Protein AF-A0AB37TWA4-F1 (afdb_monomer)

Solvent-accessible surface area (backbone atoms only — not comparable to full-atom values): 4487 Å² total; per-residue (Å²): 138,82,82,77,78,72,74,82,69,84,78,77,80,77,82,69,79,91,62,91,52,60,78,44,32,60,55,30,36,60,53,16,39,57,52,6,45,55,49,2,58,74,68,76,37,48,70,61,18,34,53,50,13,43,51,51,13,44,54,52,11,50,52,51,35,55,52,50,53,53,63,68,68,43,101,82,123

Sequence (77 aa):
MTDGGRPPGPEGTDEGAGHRPGAALALWLPIGVALGISLGQLSGNLGLGLALGIGCGVAVGAGAEARERRKAAGPDA

Foldseek 3Di:
DPPPPDPPDPPDPVPDPDDCQPPLLVVLQVVLQVQLCVVCVVVVHSPRSNVRSNVVSCVRSVVVVVVVVVVVPPDPD

Structure (mmCIF, N/CA/C/O backbone):
data_AF-A0AB37TWA4-F1
#
_entry.id   AF-A0AB37TWA4-F1
#
loop_
_atom_site.group_PDB
_atom_site.id
_atom_site.type_symbol
_atom_site.label_atom_id
_atom_site.label_alt_id
_atom_site.label_comp_id
_atom_site.label_asym_id
_atom_site.label_entity_id
_atom_site.label_seq_id
_atom_site.pdbx_PDB_ins_code
_atom_site.Cartn_x
_atom_site.Cartn_y
_atom_site.Cartn_z
_atom_site.occupancy
_atom_site.B_iso_or_equiv
_atom_site.auth_seq_id
_atom_site.auth_comp_id
_atom_site.auth_asym_id
_atom_site.auth_atom_id
_atom_site.pdbx_PDB_model_num
ATOM 1 N N . MET A 1 1 ? 12.558 -24.935 44.139 1.00 50.97 1 MET A N 1
ATOM 2 C CA . MET A 1 1 ? 11.486 -24.308 43.339 1.00 50.97 1 MET A CA 1
ATOM 3 C C . MET A 1 1 ? 12.136 -23.424 42.289 1.00 50.97 1 MET A C 1
ATOM 5 O O . MET A 1 1 ? 12.356 -22.248 42.527 1.00 50.97 1 MET A O 1
ATOM 9 N N . THR A 1 2 ? 12.554 -24.022 41.177 1.00 57.03 2 THR A N 1
ATOM 10 C CA . THR A 1 2 ? 13.040 -23.299 40.000 1.00 57.03 2 THR A CA 1
ATOM 11 C C . THR A 1 2 ? 11.836 -23.090 39.093 1.00 57.03 2 THR A C 1
ATOM 13 O O . THR A 1 2 ? 11.453 -24.009 38.370 1.00 57.03 2 THR A O 1
ATOM 16 N N . ASP A 1 3 ? 11.196 -21.927 39.187 1.00 56.25 3 ASP A N 1
ATOM 17 C CA . ASP A 1 3 ? 10.241 -21.516 38.162 1.00 56.25 3 ASP A CA 1
ATOM 18 C C . ASP A 1 3 ? 11.060 -21.136 36.926 1.00 56.25 3 ASP A C 1
ATOM 20 O O . ASP A 1 3 ? 11.673 -20.070 36.849 1.00 56.25 3 ASP A O 1
ATOM 24 N N . GLY A 1 4 ? 11.209 -22.109 36.027 1.00 60.47 4 GLY A N 1
ATOM 25 C CA . GLY A 1 4 ? 11.884 -21.955 34.750 1.00 60.47 4 GLY A CA 1
ATOM 26 C C . GLY A 1 4 ? 11.038 -21.072 33.848 1.00 60.47 4 GLY A C 1
ATOM 27 O O . GLY A 1 4 ? 10.314 -21.579 32.992 1.00 60.47 4 GLY A O 1
ATOM 28 N N . GLY A 1 5 ? 11.136 -19.759 34.061 1.00 63.00 5 GLY A N 1
ATOM 29 C CA . GLY A 1 5 ? 10.579 -18.734 33.192 1.00 63.00 5 GLY A CA 1
ATOM 30 C C . GLY A 1 5 ? 11.120 -18.922 31.782 1.00 63.00 5 GLY A C 1
ATOM 31 O O . GLY A 1 5 ? 12.248 -18.546 31.469 1.00 63.00 5 GLY A O 1
ATOM 32 N N . ARG A 1 6 ? 10.318 -19.579 30.944 1.00 68.62 6 ARG A N 1
ATOM 33 C CA . ARG A 1 6 ? 10.581 -19.769 29.521 1.00 68.62 6 ARG A CA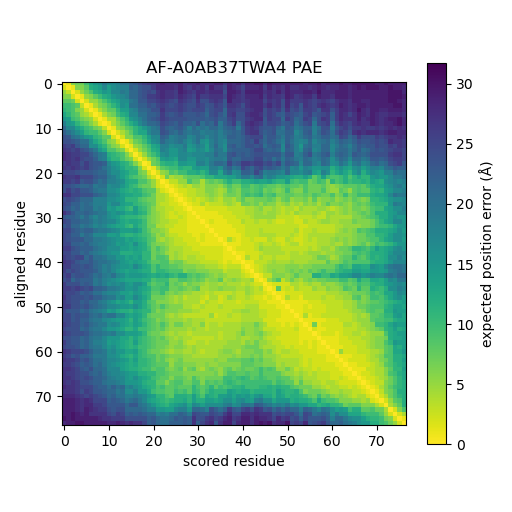 1
ATOM 34 C C . ARG A 1 6 ? 10.705 -18.370 28.900 1.00 68.62 6 ARG A C 1
ATOM 36 O O . ARG A 1 6 ? 9.808 -17.557 29.130 1.00 68.62 6 ARG A O 1
ATOM 43 N N . PRO A 1 7 ? 11.771 -18.057 28.145 1.00 68.38 7 PRO A N 1
ATOM 44 C CA . PRO A 1 7 ? 11.816 -16.795 27.423 1.00 68.38 7 PRO A CA 1
ATOM 45 C C . PRO A 1 7 ? 10.612 -16.736 26.468 1.00 68.38 7 PRO A C 1
ATOM 47 O O . PRO A 1 7 ? 10.281 -17.767 25.867 1.00 68.38 7 PRO A O 1
ATOM 50 N N . PRO A 1 8 ? 9.934 -15.580 26.333 1.00 68.69 8 PRO A N 1
ATOM 51 C CA . PRO A 1 8 ? 8.951 -15.401 25.277 1.00 68.69 8 PRO A CA 1
ATOM 52 C C . PRO A 1 8 ? 9.661 -15.685 23.951 1.00 68.69 8 PRO A C 1
ATOM 54 O O . PRO A 1 8 ? 10.680 -15.069 23.633 1.00 68.69 8 PRO A O 1
ATOM 57 N N . GLY A 1 9 ? 9.179 -16.698 23.227 1.00 60.06 9 GLY A N 1
ATOM 58 C CA . GLY A 1 9 ? 9.619 -16.934 21.858 1.00 60.06 9 GLY A CA 1
ATOM 59 C C . GLY A 1 9 ? 9.341 -15.676 21.033 1.00 60.06 9 GLY A C 1
ATOM 60 O O . GLY A 1 9 ? 8.429 -14.928 21.388 1.00 60.06 9 GLY A O 1
ATOM 61 N N . PRO A 1 10 ? 10.120 -15.408 19.975 1.00 60.66 10 PRO A N 1
ATOM 62 C CA . PRO A 1 10 ? 9.833 -14.289 19.090 1.00 60.66 10 PRO A CA 1
ATOM 63 C C . PRO A 1 10 ? 8.393 -14.446 18.595 1.00 60.66 10 PRO A C 1
ATOM 65 O O . PRO A 1 10 ? 8.081 -15.413 17.901 1.00 60.66 10 PRO A O 1
ATOM 68 N N . GLU A 1 11 ? 7.504 -13.549 19.026 1.00 57.19 11 GLU A N 1
ATOM 69 C CA . GLU A 1 11 ? 6.175 -13.419 18.445 1.00 57.19 11 GLU A CA 1
ATOM 70 C C . GLU A 1 11 ? 6.391 -13.128 16.966 1.00 57.19 11 GLU A C 1
ATOM 72 O O . GLU A 1 11 ? 6.861 -12.056 16.583 1.00 57.19 11 GLU A O 1
ATOM 77 N N . GLY A 1 12 ? 6.141 -14.149 16.150 1.00 53.59 12 GLY A N 1
ATOM 78 C CA . GLY A 1 12 ? 6.162 -14.047 14.708 1.00 53.59 12 GLY A CA 1
ATOM 79 C C . GLY A 1 12 ? 5.082 -13.072 14.278 1.00 53.59 12 GLY A C 1
ATOM 80 O O . GLY A 1 12 ? 3.918 -13.437 14.139 1.00 53.59 12 GLY A O 1
ATOM 81 N N . THR A 1 13 ? 5.476 -11.830 14.030 1.00 50.00 13 THR A N 1
ATOM 82 C CA . THR A 1 13 ? 4.802 -10.979 13.058 1.00 50.00 13 THR A CA 1
ATOM 83 C C . THR A 1 13 ? 5.264 -11.416 11.669 1.00 50.00 13 THR A C 1
ATOM 85 O O . THR A 1 13 ? 6.015 -10.732 10.980 1.00 50.00 13 THR A O 1
ATOM 88 N N . ASP A 1 14 ? 4.800 -12.598 11.252 1.00 54.16 14 ASP A N 1
ATOM 89 C CA . ASP A 1 14 ? 4.904 -13.136 9.888 1.00 54.16 14 ASP A CA 1
ATOM 90 C C . ASP A 1 14 ? 3.992 -12.374 8.893 1.00 54.16 14 ASP A C 1
ATOM 92 O O . ASP A 1 14 ? 3.416 -12.937 7.957 1.00 54.16 14 ASP A O 1
ATOM 96 N N . GLU A 1 15 ? 3.837 -11.061 9.066 1.00 53.50 15 GLU A N 1
ATOM 97 C CA . GLU A 1 15 ? 3.045 -10.224 8.170 1.00 53.50 15 GLU A CA 1
ATOM 98 C C . GLU A 1 15 ? 3.882 -9.772 6.977 1.00 53.50 15 GLU A C 1
ATOM 100 O O . GLU A 1 15 ? 4.490 -8.704 6.954 1.00 53.50 15 GLU A O 1
ATOM 105 N N . GLY A 1 16 ? 3.870 -10.606 5.942 1.00 48.16 16 GLY A N 1
ATOM 106 C CA . GLY A 1 16 ? 4.285 -10.196 4.607 1.00 48.16 16 GLY A CA 1
ATOM 107 C C . GLY A 1 16 ? 4.920 -11.323 3.829 1.00 48.16 16 GLY A C 1
ATOM 108 O O . GLY A 1 16 ? 6.124 -11.310 3.593 1.00 48.16 16 GLY A O 1
ATOM 109 N N . ALA A 1 17 ? 4.085 -12.290 3.443 1.00 42.38 17 ALA A N 1
ATOM 110 C CA . ALA A 1 17 ? 4.383 -13.374 2.520 1.00 42.38 17 ALA A CA 1
ATOM 111 C C . ALA A 1 17 ? 5.500 -13.018 1.526 1.00 42.38 17 ALA A C 1
ATOM 113 O O . ALA A 1 17 ? 5.362 -12.113 0.699 1.00 42.38 17 ALA A O 1
ATOM 114 N N . GLY A 1 18 ? 6.592 -13.779 1.611 1.00 39.62 18 GLY A N 1
ATOM 115 C CA . GLY A 1 18 ? 7.706 -13.757 0.678 1.00 39.62 18 GLY A CA 1
ATOM 116 C C . GLY A 1 18 ? 7.257 -14.103 -0.740 1.00 39.62 18 GLY A C 1
ATOM 117 O O . GLY A 1 18 ? 7.391 -15.229 -1.205 1.00 39.62 18 GLY A O 1
ATOM 118 N N . HIS A 1 19 ? 6.753 -13.111 -1.454 1.00 43.16 19 HIS A N 1
ATOM 119 C CA . HIS A 1 19 ? 6.830 -13.026 -2.900 1.00 43.16 19 HIS A CA 1
ATOM 120 C C . HIS A 1 19 ? 7.998 -12.090 -3.166 1.00 43.16 19 HIS A C 1
ATOM 122 O O . HIS A 1 19 ? 8.036 -11.058 -2.520 1.00 43.16 19 HIS A O 1
ATOM 128 N N . ARG A 1 20 ? 8.962 -12.409 -4.040 1.00 51.66 20 ARG A N 1
ATOM 129 C CA . ARG A 1 20 ? 9.953 -11.411 -4.487 1.00 51.66 20 ARG A CA 1
ATOM 130 C C . ARG A 1 20 ? 9.196 -10.431 -5.384 1.00 51.66 20 ARG A C 1
ATOM 132 O O . ARG A 1 20 ? 9.026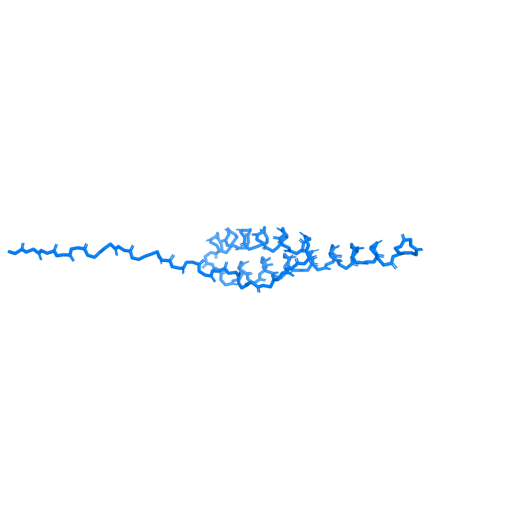 -10.746 -6.564 1.00 51.66 20 ARG A O 1
ATOM 139 N N . PRO A 1 21 ? 8.657 -9.316 -4.868 1.00 52.94 21 PRO A N 1
ATOM 140 C CA . PRO A 1 21 ? 7.938 -8.382 -5.707 1.00 52.94 21 PRO A CA 1
ATOM 141 C C . PRO A 1 21 ? 9.025 -7.685 -6.534 1.00 52.94 21 PRO A C 1
ATOM 143 O O . PRO A 1 21 ? 10.180 -7.607 -6.092 1.00 52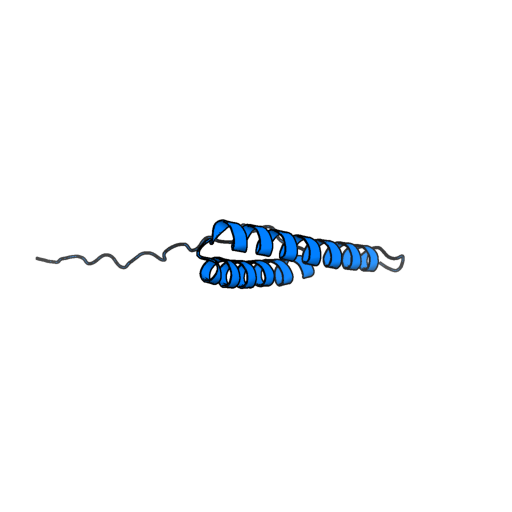.94 21 PRO A O 1
ATOM 146 N N . GLY A 1 22 ? 8.741 -7.187 -7.735 1.00 59.38 22 GLY A N 1
ATOM 147 C CA . GLY A 1 22 ? 9.736 -6.311 -8.347 1.00 59.38 22 GLY A CA 1
ATOM 148 C C . GLY A 1 22 ? 10.013 -5.131 -7.415 1.00 59.38 22 GLY A C 1
ATOM 149 O O . GLY A 1 22 ? 9.227 -4.807 -6.518 1.00 59.38 22 GLY A O 1
ATOM 150 N N . ALA A 1 23 ? 11.183 -4.517 -7.584 1.00 68.75 23 ALA A N 1
ATOM 151 C CA . ALA A 1 23 ? 11.694 -3.507 -6.658 1.00 68.75 23 ALA A CA 1
ATOM 152 C C . ALA A 1 23 ? 10.676 -2.385 -6.352 1.00 68.75 23 ALA A C 1
ATOM 154 O O . ALA A 1 23 ? 10.684 -1.824 -5.260 1.00 68.75 23 ALA A O 1
ATOM 155 N N . ALA A 1 24 ? 9.761 -2.103 -7.287 1.00 67.38 24 ALA A N 1
ATOM 156 C CA . ALA A 1 24 ? 8.675 -1.147 -7.114 1.00 67.38 24 ALA A CA 1
ATOM 157 C C . ALA A 1 24 ? 7.565 -1.640 -6.165 1.00 67.38 24 ALA A C 1
ATOM 159 O O . ALA A 1 24 ? 7.189 -0.907 -5.249 1.00 67.38 24 ALA A O 1
ATOM 160 N N . LEU A 1 25 ? 7.061 -2.870 -6.328 1.00 69.00 25 LEU A N 1
ATOM 161 C CA . LEU A 1 25 ? 6.067 -3.460 -5.421 1.00 69.00 25 LEU A CA 1
ATOM 162 C C . LEU A 1 25 ? 6.625 -3.665 -4.003 1.00 69.00 25 LEU A C 1
ATOM 164 O O . LEU A 1 25 ? 5.891 -3.493 -3.032 1.00 69.00 25 LEU A O 1
ATOM 168 N N . ALA A 1 26 ? 7.920 -3.975 -3.879 1.00 75.06 26 ALA A N 1
ATOM 169 C CA . ALA A 1 26 ? 8.582 -4.192 -2.591 1.00 75.06 26 ALA A CA 1
ATOM 170 C C . ALA A 1 26 ? 8.614 -2.932 -1.706 1.00 75.06 26 ALA A C 1
ATOM 172 O O . ALA A 1 26 ? 8.575 -3.041 -0.484 1.00 75.06 26 ALA A O 1
ATOM 173 N N . LEU A 1 27 ? 8.655 -1.743 -2.314 1.00 77.88 27 LEU A N 1
ATOM 174 C CA . LEU A 1 27 ? 8.606 -0.459 -1.609 1.00 77.88 27 LEU A CA 1
ATOM 175 C C . LEU A 1 27 ? 7.173 0.053 -1.430 1.00 77.88 27 LEU A C 1
ATOM 177 O O . LEU A 1 27 ? 6.823 0.534 -0.357 1.00 77.88 27 LEU A O 1
ATOM 181 N N . TRP A 1 28 ? 6.326 -0.063 -2.456 1.00 79.44 28 TRP A N 1
ATOM 182 C CA . TRP A 1 28 ? 4.974 0.506 -2.424 1.00 79.44 28 TRP A CA 1
ATOM 183 C C . TRP A 1 28 ? 3.989 -0.260 -1.538 1.00 79.44 28 TRP A C 1
ATOM 185 O O . TRP A 1 28 ? 3.111 0.357 -0.932 1.00 79.44 28 TRP A O 1
ATOM 195 N N . LEU A 1 29 ? 4.136 -1.582 -1.422 1.00 81.06 29 LEU A N 1
ATOM 196 C CA . LEU A 1 29 ? 3.263 -2.413 -0.595 1.00 81.06 29 LEU A CA 1
ATOM 197 C C . LEU A 1 29 ? 3.358 -2.080 0.910 1.00 81.06 29 LEU A C 1
ATOM 199 O O . LEU A 1 29 ? 2.317 -1.771 1.492 1.00 81.06 29 LEU A O 1
ATOM 203 N N . PRO A 1 30 ? 4.544 -2.075 1.556 1.00 82.38 30 PRO A N 1
ATOM 204 C CA . PRO A 1 30 ? 4.641 -1.743 2.979 1.00 82.38 30 PRO A CA 1
ATOM 205 C C . PRO A 1 30 ? 4.217 -0.299 3.276 1.00 82.38 30 PRO A C 1
ATOM 207 O O . PRO A 1 30 ? 3.604 -0.049 4.311 1.00 82.38 30 PRO A O 1
ATOM 210 N N . ILE A 1 31 ? 4.460 0.642 2.354 1.00 86.19 31 ILE A N 1
ATOM 211 C CA . ILE A 1 31 ? 3.982 2.029 2.477 1.00 86.19 31 ILE A CA 1
ATOM 212 C C . ILE A 1 31 ? 2.447 2.071 2.497 1.00 86.19 31 ILE A C 1
ATOM 214 O O . ILE A 1 31 ? 1.859 2.700 3.378 1.00 86.19 31 ILE A O 1
ATOM 218 N N . GLY A 1 32 ? 1.792 1.375 1.562 1.00 84.06 32 GLY A N 1
ATOM 219 C CA . GLY A 1 32 ? 0.331 1.287 1.504 1.00 84.06 32 GLY A CA 1
ATOM 220 C C . GLY A 1 32 ? -0.276 0.622 2.740 1.00 84.06 32 GLY A C 1
ATOM 221 O O . GLY A 1 32 ? -1.276 1.106 3.267 1.00 84.06 32 GLY A O 1
ATOM 222 N N . VAL A 1 33 ? 0.357 -0.437 3.253 1.00 85.62 33 VAL A N 1
ATOM 223 C CA . VAL A 1 33 ? -0.066 -1.130 4.480 1.00 85.62 33 VAL A CA 1
ATOM 224 C C . VAL A 1 33 ? 0.074 -0.225 5.705 1.00 85.62 33 VAL A C 1
ATOM 226 O O . VAL A 1 33 ? -0.888 -0.081 6.455 1.00 85.62 33 VAL A O 1
ATOM 229 N N . ALA A 1 34 ? 1.212 0.450 5.886 1.00 85.38 34 ALA A N 1
ATOM 230 C CA . ALA A 1 34 ? 1.432 1.347 7.023 1.00 85.38 34 ALA A CA 1
ATOM 231 C C . ALA A 1 34 ? 0.427 2.517 7.043 1.00 85.38 34 ALA A C 1
ATOM 233 O O . ALA A 1 34 ? -0.148 2.841 8.089 1.00 85.38 34 ALA A O 1
ATOM 234 N N . LEU A 1 35 ? 0.158 3.113 5.875 1.00 84.81 35 LEU A N 1
ATOM 235 C CA . LEU A 1 35 ? -0.873 4.143 5.706 1.00 84.81 35 LEU A CA 1
ATOM 236 C C . LEU A 1 35 ? -2.280 3.593 5.966 1.00 84.81 35 LEU A C 1
ATOM 238 O O . LEU A 1 35 ? -3.067 4.235 6.660 1.00 84.81 35 LEU A O 1
ATOM 242 N N . GLY A 1 36 ? -2.586 2.398 5.460 1.00 85.94 36 GLY A N 1
ATOM 243 C CA . GLY A 1 36 ? -3.867 1.726 5.666 1.00 85.94 36 GLY A CA 1
ATOM 244 C C . GLY A 1 36 ? -4.150 1.396 7.130 1.00 85.94 36 GLY A C 1
ATOM 245 O O . GLY A 1 36 ? -5.256 1.639 7.605 1.00 85.94 36 GLY A O 1
ATOM 246 N N . ILE A 1 37 ? -3.149 0.917 7.875 1.00 84.94 37 ILE A N 1
ATOM 247 C CA . ILE A 1 37 ? -3.261 0.652 9.317 1.00 84.94 37 ILE A CA 1
ATOM 248 C C . ILE A 1 37 ? -3.483 1.962 10.081 1.00 84.94 37 ILE A C 1
ATOM 250 O O . ILE A 1 37 ? -4.379 2.035 10.919 1.00 84.94 37 ILE A O 1
ATOM 254 N N . SER A 1 38 ? -2.734 3.016 9.744 1.00 83.88 38 SER A N 1
ATOM 255 C CA . SER A 1 38 ? -2.866 4.337 10.377 1.00 83.88 38 SER A CA 1
ATOM 256 C C . SER A 1 38 ? -4.261 4.942 10.156 1.00 83.88 38 SER A C 1
ATOM 258 O O . SER A 1 38 ? -4.900 5.414 11.097 1.00 83.88 38 SER A O 1
ATOM 260 N N . LEU A 1 39 ? -4.776 4.869 8.924 1.00 81.88 39 LEU A N 1
ATOM 261 C CA . LEU A 1 39 ? -6.123 5.327 8.564 1.00 81.88 39 LEU A CA 1
ATOM 262 C C . LEU A 1 39 ? -7.224 4.435 9.158 1.00 81.88 39 LEU A C 1
ATOM 264 O O . LEU A 1 39 ? -8.258 4.932 9.601 1.00 81.88 39 LEU A O 1
ATOM 268 N N . GLY A 1 40 ? -7.003 3.121 9.206 1.00 84.06 40 GLY A N 1
ATOM 269 C CA . GLY A 1 40 ? -7.935 2.153 9.782 1.00 84.06 40 GLY A CA 1
ATOM 270 C C . GLY A 1 40 ? -8.083 2.304 11.293 1.00 84.06 40 GLY A C 1
ATOM 271 O O . GLY A 1 40 ? -9.196 2.207 11.809 1.00 84.06 40 GLY A O 1
ATOM 272 N N . GLN A 1 41 ? -6.984 2.602 11.995 1.00 83.25 41 GLN A N 1
ATOM 273 C CA . GLN A 1 41 ? -6.995 2.934 13.420 1.00 83.25 41 GLN A CA 1
ATOM 274 C C . GLN A 1 41 ? -7.786 4.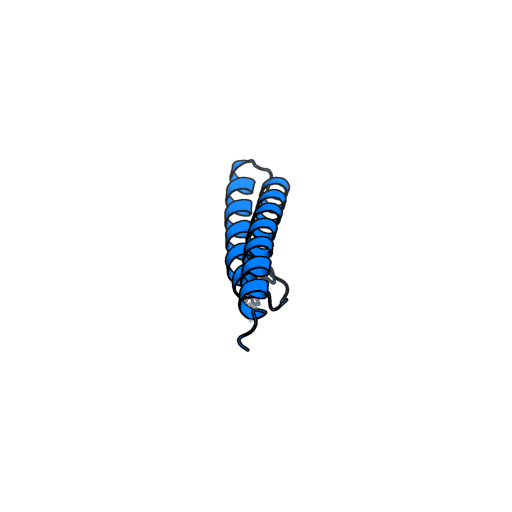217 13.683 1.00 83.25 41 GLN A C 1
ATOM 276 O O . GLN A 1 41 ? -8.621 4.240 14.583 1.00 83.25 41 GLN A O 1
ATOM 281 N N . LEU A 1 42 ? -7.596 5.251 12.857 1.00 80.38 42 LEU A N 1
ATOM 282 C CA . LEU A 1 42 ? -8.326 6.514 12.988 1.00 80.38 42 LEU A CA 1
ATOM 283 C C . LEU A 1 42 ? -9.836 6.355 12.746 1.00 80.38 42 LEU A C 1
ATOM 285 O O . LEU A 1 42 ? -10.644 6.981 13.424 1.00 80.38 42 LEU A O 1
ATOM 289 N N . SER A 1 43 ? -10.223 5.501 11.797 1.00 77.94 43 SER A N 1
ATOM 290 C CA . SER A 1 43 ? -11.629 5.232 11.479 1.00 77.94 43 SER A CA 1
ATOM 291 C C . SER A 1 43 ? -12.307 4.273 12.469 1.00 77.94 43 SER A C 1
ATOM 293 O O . SER A 1 43 ? -13.495 3.989 12.310 1.00 77.94 43 SER A O 1
ATOM 295 N N . GLY A 1 44 ? -11.569 3.706 13.434 1.00 81.31 44 GLY A N 1
ATOM 296 C CA . GLY A 1 44 ? -12.061 2.631 14.302 1.00 81.31 44 GLY A CA 1
ATOM 297 C C . GLY A 1 44 ? -12.380 1.331 13.551 1.00 81.31 44 GLY A C 1
ATOM 298 O O . GLY A 1 44 ? -12.981 0.422 14.116 1.00 81.31 44 GLY A O 1
ATOM 299 N N . ASN A 1 45 ? -11.995 1.237 12.274 1.00 81.81 45 ASN A N 1
ATOM 300 C CA . ASN A 1 45 ? -12.274 0.102 11.409 1.00 81.81 45 ASN A CA 1
ATOM 301 C C . ASN A 1 45 ? -11.019 -0.273 10.615 1.00 81.81 45 ASN A C 1
ATOM 303 O O . ASN A 1 45 ? -10.812 0.128 9.465 1.00 81.81 45 ASN A O 1
ATOM 307 N N . LEU A 1 46 ? -10.173 -1.065 11.275 1.00 81.94 46 LEU A N 1
ATOM 308 C CA . LEU A 1 46 ? -8.914 -1.578 10.739 1.00 81.94 46 LEU A CA 1
ATOM 309 C C . LEU A 1 46 ? -9.087 -2.301 9.405 1.00 81.94 46 LEU A C 1
ATOM 311 O O . LEU A 1 46 ? -8.263 -2.124 8.513 1.00 81.94 46 LEU A O 1
ATOM 315 N N . GLY A 1 47 ? -10.167 -3.073 9.246 1.00 82.56 47 GLY A N 1
ATOM 316 C CA . GLY A 1 47 ? -10.414 -3.829 8.018 1.00 82.56 47 GLY A CA 1
ATOM 317 C C . GLY A 1 47 ? -10.599 -2.924 6.802 1.00 82.56 47 GLY A C 1
ATOM 318 O O . GLY A 1 47 ? -10.083 -3.215 5.726 1.00 82.56 47 GLY A O 1
ATOM 319 N N . LEU A 1 48 ? -11.276 -1.790 6.986 1.00 84.56 48 LEU A N 1
ATOM 320 C CA . LEU A 1 48 ? -11.554 -0.838 5.912 1.00 84.56 48 LEU A CA 1
ATOM 321 C C . LEU A 1 48 ? -10.291 -0.055 5.524 1.00 84.56 48 LEU A C 1
ATOM 323 O O . LEU A 1 48 ? -9.995 0.092 4.339 1.00 84.56 48 LEU A O 1
ATOM 327 N N . GLY A 1 49 ? -9.502 0.369 6.517 1.00 85.25 49 GLY A N 1
ATOM 328 C CA . GLY A 1 49 ? -8.212 1.022 6.285 1.00 85.25 49 GLY A CA 1
ATOM 329 C C . GLY A 1 49 ? -7.187 0.100 5.625 1.00 85.25 49 GLY A C 1
ATOM 330 O O . GLY A 1 49 ? -6.521 0.506 4.675 1.00 85.25 49 GLY A O 1
ATOM 331 N N . LEU A 1 50 ? -7.106 -1.159 6.059 1.00 85.00 50 LEU A N 1
ATOM 332 C CA . LEU A 1 50 ? -6.193 -2.143 5.483 1.00 85.00 50 LEU A CA 1
ATOM 333 C C . LEU A 1 50 ? -6.591 -2.517 4.048 1.00 85.00 50 LEU A C 1
ATOM 335 O O . LEU A 1 50 ? -5.730 -2.549 3.173 1.00 85.00 50 LEU A O 1
ATOM 339 N N . ALA A 1 51 ? -7.884 -2.727 3.773 1.00 85.44 51 ALA A N 1
ATOM 340 C CA . ALA A 1 51 ? -8.371 -2.993 2.419 1.00 85.44 51 ALA A CA 1
ATOM 341 C C . ALA A 1 51 ? -8.062 -1.830 1.461 1.00 85.44 51 ALA A C 1
ATOM 343 O O . ALA A 1 51 ? -7.596 -2.055 0.342 1.00 85.44 51 ALA A O 1
ATOM 344 N N . LEU A 1 52 ? -8.261 -0.588 1.915 1.00 86.06 52 LEU A N 1
ATOM 345 C CA . LEU A 1 52 ? -7.947 0.606 1.133 1.00 86.06 52 LEU A CA 1
ATOM 346 C C . LEU A 1 52 ? -6.432 0.770 0.929 1.00 86.06 52 LEU A C 1
ATOM 348 O O . LEU A 1 52 ? -5.985 1.044 -0.183 1.00 86.06 52 LEU A O 1
ATOM 352 N N . GLY A 1 53 ? -5.639 0.573 1.984 1.00 86.81 53 GLY A N 1
ATOM 353 C CA . GLY A 1 53 ? -4.182 0.693 1.957 1.00 86.81 53 GLY A CA 1
ATOM 354 C C . GLY A 1 53 ? -3.511 -0.349 1.066 1.00 86.81 53 GLY A C 1
ATOM 355 O O . GLY A 1 53 ? -2.665 0.002 0.244 1.00 86.81 53 GLY A O 1
ATOM 356 N N . ILE A 1 54 ? -3.936 -1.613 1.159 1.00 86.00 54 ILE A N 1
ATOM 357 C CA . ILE A 1 54 ? -3.469 -2.687 0.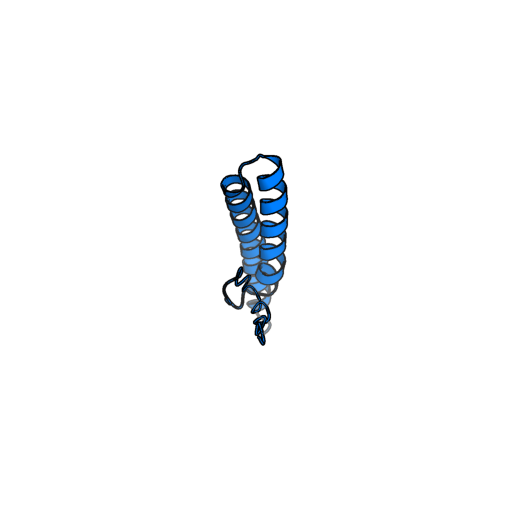274 1.00 86.00 54 ILE A CA 1
ATOM 358 C C . ILE A 1 54 ? -3.941 -2.426 -1.159 1.00 86.00 54 ILE A C 1
ATOM 360 O O . ILE A 1 54 ? -3.131 -2.494 -2.077 1.00 86.00 54 ILE A O 1
ATOM 364 N N . GLY A 1 55 ? -5.213 -2.071 -1.370 1.00 85.94 55 GLY A N 1
ATOM 365 C CA . GLY A 1 55 ? -5.752 -1.793 -2.704 1.00 85.94 55 GLY A CA 1
ATOM 366 C C . GLY A 1 55 ? -5.005 -0.667 -3.425 1.00 85.94 55 GLY A C 1
ATOM 367 O O . GLY A 1 55 ? -4.537 -0.855 -4.548 1.00 85.94 55 GLY A O 1
ATOM 368 N N . CYS A 1 56 ? -4.823 0.480 -2.763 1.00 84.94 56 CYS A N 1
ATOM 369 C CA . CYS A 1 56 ? -4.053 1.601 -3.306 1.00 84.94 56 CYS A CA 1
ATOM 370 C C . CYS A 1 56 ? -2.563 1.267 -3.453 1.00 84.94 56 CYS A C 1
ATOM 372 O O . CYS A 1 56 ? -1.984 1.531 -4.505 1.00 84.94 56 CYS A O 1
ATOM 374 N N . GLY A 1 57 ? -1.936 0.670 -2.435 1.00 83.62 57 GLY A N 1
ATOM 375 C CA . GLY A 1 57 ? -0.513 0.321 -2.461 1.00 83.62 57 GLY A CA 1
ATOM 376 C C . GLY A 1 57 ? -0.168 -0.665 -3.578 1.00 83.62 57 GLY A C 1
ATOM 377 O O . GLY A 1 57 ? 0.809 -0.467 -4.300 1.00 83.62 57 GLY A O 1
ATOM 378 N N . VAL A 1 58 ? -1.010 -1.682 -3.784 1.00 83.88 58 VAL A N 1
ATOM 379 C CA . VAL A 1 58 ? -0.868 -2.653 -4.876 1.00 83.88 58 VAL A CA 1
ATOM 380 C C . VAL A 1 58 ? -1.151 -2.006 -6.226 1.00 83.88 58 VAL A C 1
ATOM 382 O O . VAL A 1 58 ? -0.380 -2.228 -7.151 1.00 83.88 58 VAL A O 1
ATOM 385 N N . ALA A 1 59 ? -2.197 -1.185 -6.367 1.00 84.75 59 ALA A N 1
ATOM 386 C CA . ALA A 1 59 ? -2.500 -0.523 -7.638 1.00 84.75 59 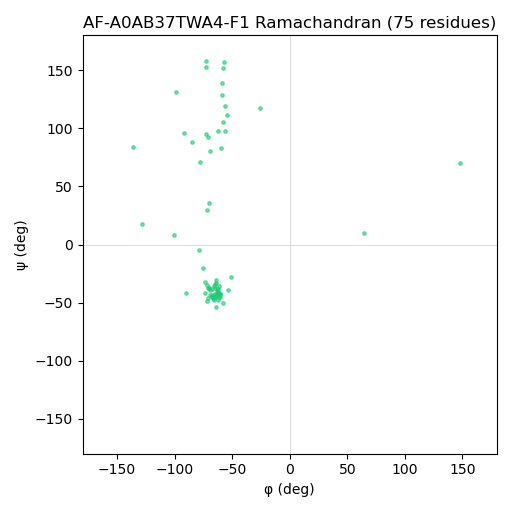ALA A CA 1
ATOM 387 C C . ALA A 1 59 ? -1.349 0.385 -8.102 1.00 84.75 59 ALA A C 1
ATOM 389 O O . ALA A 1 59 ? -0.939 0.326 -9.265 1.00 84.75 59 ALA A O 1
ATOM 390 N N . VAL A 1 60 ? -0.785 1.183 -7.189 1.00 84.69 60 VAL A N 1
ATOM 391 C CA . VAL A 1 60 ? 0.344 2.065 -7.506 1.00 84.69 60 VAL A CA 1
ATOM 392 C C . VAL A 1 60 ? 1.622 1.263 -7.737 1.00 84.69 60 VAL A C 1
ATOM 394 O O . VAL A 1 60 ? 2.300 1.482 -8.740 1.00 84.69 60 VAL A O 1
ATOM 397 N N . GLY A 1 61 ? 1.934 0.297 -6.869 1.00 82.75 61 GLY A N 1
ATOM 398 C CA . GLY A 1 61 ? 3.119 -0.543 -7.018 1.00 82.75 61 GLY A CA 1
ATOM 399 C C . GLY A 1 61 ? 3.088 -1.393 -8.293 1.00 82.75 61 GLY A C 1
ATOM 400 O O . GLY A 1 61 ? 4.088 -1.464 -9.001 1.00 82.75 61 GLY A O 1
ATOM 401 N N . ALA A 1 62 ? 1.935 -1.964 -8.652 1.00 81.56 62 ALA A N 1
ATOM 402 C CA . ALA A 1 62 ? 1.761 -2.754 -9.869 1.00 81.56 62 ALA A CA 1
ATOM 403 C C . ALA A 1 62 ? 1.801 -1.879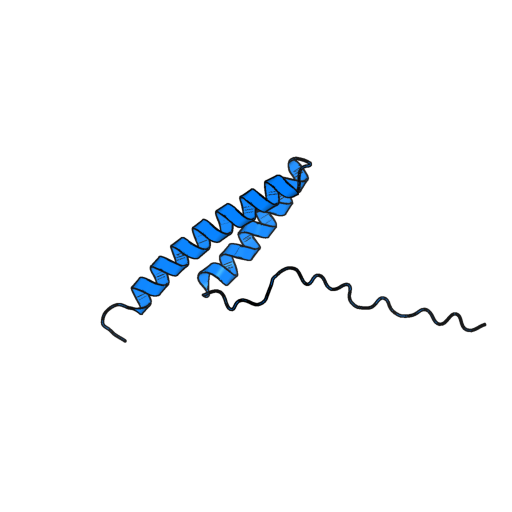 -11.128 1.00 81.56 62 ALA A C 1
ATOM 405 O O . ALA A 1 62 ? 2.380 -2.284 -12.135 1.00 81.56 62 ALA A O 1
ATOM 406 N N . GLY A 1 63 ? 1.239 -0.666 -11.078 1.00 82.75 63 GLY A N 1
ATOM 407 C CA . GLY A 1 63 ? 1.343 0.306 -12.168 1.00 82.75 63 GLY A CA 1
ATOM 408 C C . GLY A 1 63 ? 2.782 0.779 -12.395 1.00 82.75 63 GLY A C 1
ATOM 409 O O . GLY A 1 63 ? 3.263 0.794 -13.532 1.00 82.75 63 GLY A O 1
ATOM 410 N N . ALA A 1 64 ? 3.495 1.106 -11.314 1.00 80.94 64 ALA A N 1
ATOM 411 C CA . ALA A 1 64 ? 4.907 1.472 -11.354 1.00 80.94 64 ALA A CA 1
ATOM 412 C C . ALA A 1 64 ? 5.770 0.310 -11.865 1.00 80.94 64 ALA A C 1
ATOM 414 O O . ALA A 1 64 ? 6.633 0.502 -12.720 1.00 80.94 64 ALA A O 1
ATOM 415 N N . GLU A 1 65 ? 5.489 -0.913 -11.422 1.00 79.12 65 GLU A N 1
ATOM 416 C CA . GLU A 1 65 ? 6.215 -2.095 -11.866 1.00 79.12 65 GLU A CA 1
ATOM 417 C C . GLU A 1 65 ? 5.942 -2.450 -13.331 1.00 79.12 65 GLU A C 1
ATOM 419 O O . GLU A 1 65 ? 6.869 -2.794 -14.062 1.00 79.12 65 GLU A O 1
ATOM 424 N N . ALA A 1 66 ? 4.703 -2.315 -13.804 1.00 77.25 66 ALA A N 1
ATOM 425 C CA . ALA A 1 66 ? 4.372 -2.510 -15.213 1.00 77.25 66 ALA A CA 1
ATOM 426 C C . ALA A 1 66 ? 5.116 -1.509 -16.112 1.00 77.25 66 ALA A C 1
ATOM 428 O O . ALA A 1 66 ? 5.539 -1.859 -17.217 1.00 77.25 66 ALA A O 1
ATOM 429 N N . ARG A 1 67 ? 5.315 -0.274 -15.636 1.00 78.12 67 ARG A N 1
ATOM 430 C CA . ARG A 1 67 ? 6.116 0.739 -16.329 1.00 78.12 67 ARG A CA 1
ATOM 431 C C . ARG A 1 67 ? 7.598 0.364 -16.360 1.00 78.12 67 ARG A C 1
ATOM 433 O O . ARG A 1 67 ? 8.218 0.453 -17.419 1.00 78.12 67 ARG A O 1
ATOM 440 N N . GLU A 1 68 ? 8.142 -0.102 -15.243 1.00 76.44 68 GLU A N 1
ATOM 441 C CA . GLU A 1 68 ? 9.557 -0.467 -15.145 1.00 76.44 68 GLU A CA 1
ATOM 442 C C . GLU A 1 68 ? 9.884 -1.730 -15.951 1.00 76.44 68 GLU A C 1
ATOM 444 O O . GLU A 1 68 ? 10.888 -1.773 -16.659 1.00 76.44 68 GLU A O 1
ATOM 449 N N . ARG A 1 69 ? 8.978 -2.717 -15.967 1.00 70.81 69 ARG A N 1
ATOM 450 C CA . ARG A 1 69 ? 9.082 -3.909 -16.825 1.00 70.81 69 ARG A CA 1
ATOM 451 C C . ARG A 1 69 ? 9.049 -3.562 -18.312 1.00 70.81 69 ARG A C 1
ATOM 453 O O . ARG A 1 69 ? 9.802 -4.148 -19.079 1.00 70.81 69 ARG A O 1
ATOM 460 N N . ARG A 1 70 ? 8.229 -2.590 -18.734 1.00 70.69 70 ARG A N 1
ATOM 461 C CA . ARG A 1 70 ? 8.239 -2.092 -20.126 1.00 70.69 70 ARG A CA 1
ATOM 462 C C . ARG A 1 70 ? 9.547 -1.391 -20.479 1.00 70.69 70 ARG A C 1
ATOM 464 O O . ARG A 1 70 ? 10.003 -1.515 -21.607 1.00 70.69 70 ARG A O 1
ATOM 471 N N . LYS A 1 71 ? 10.146 -0.677 -19.525 1.00 66.12 71 LYS A N 1
ATOM 472 C CA . LYS A 1 71 ? 11.437 -0.006 -19.708 1.00 66.12 71 LYS A CA 1
ATOM 473 C C . LY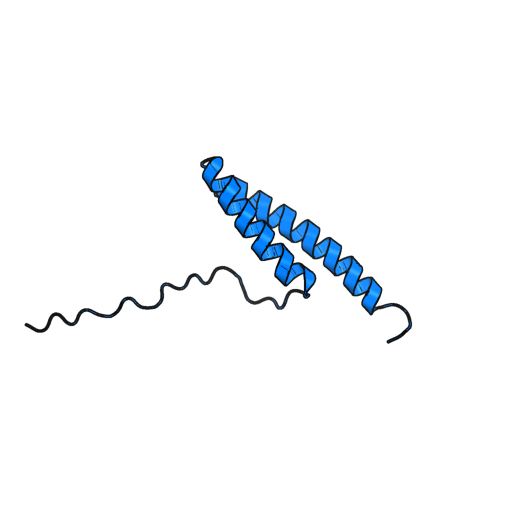S A 1 71 ? 12.602 -0.998 -19.774 1.00 66.12 71 LYS A C 1
ATOM 475 O O . LYS A 1 71 ? 13.519 -0.781 -20.550 1.00 66.12 71 LYS A O 1
ATOM 480 N N . ALA A 1 72 ? 12.528 -2.096 -19.022 1.00 60.81 72 ALA A N 1
ATOM 481 C CA . ALA A 1 72 ? 13.494 -3.193 -19.080 1.00 60.81 72 ALA A CA 1
ATOM 482 C C . ALA A 1 72 ? 13.338 -4.098 -20.321 1.00 60.81 72 ALA A C 1
ATOM 484 O O . ALA A 1 72 ? 14.276 -4.800 -20.671 1.00 60.81 72 ALA A O 1
ATOM 485 N N . ALA A 1 73 ? 12.171 -4.093 -20.977 1.00 60.91 73 ALA A N 1
ATOM 486 C CA . ALA A 1 73 ? 11.884 -4.873 -22.187 1.00 60.91 73 ALA A CA 1
ATOM 487 C C . ALA A 1 73 ? 11.972 -4.053 -23.495 1.00 60.91 73 ALA A C 1
ATOM 489 O O . ALA A 1 73 ? 11.560 -4.534 -24.551 1.00 60.91 73 ALA A O 1
ATOM 490 N N . GLY A 1 74 ? 12.457 -2.806 -23.429 1.00 47.34 74 GLY A N 1
ATOM 491 C CA . GLY A 1 74 ? 12.812 -2.016 -24.612 1.00 47.34 74 GLY A CA 1
ATOM 492 C C . GLY A 1 74 ? 14.102 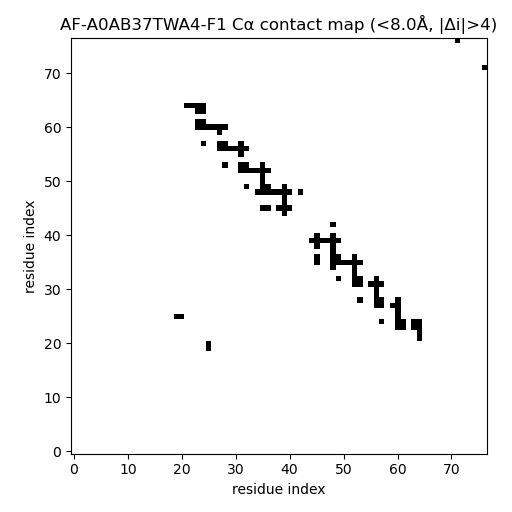-2.536 -25.278 1.00 47.34 74 GLY A C 1
ATOM 493 O O . GLY A 1 74 ? 14.873 -3.207 -24.601 1.00 47.34 74 GLY A O 1
ATOM 494 N N . PRO A 1 75 ? 14.335 -2.248 -26.574 1.00 59.47 75 PRO A N 1
ATOM 495 C CA . PRO A 1 75 ? 15.160 -3.026 -27.518 1.00 59.47 75 PRO A CA 1
ATOM 496 C C . PRO A 1 75 ? 16.695 -2.992 -27.331 1.00 59.47 75 PRO A C 1
ATOM 498 O O . PRO A 1 75 ? 17.429 -3.170 -28.303 1.00 59.47 75 PRO A O 1
ATOM 501 N N . ASP A 1 76 ? 17.185 -2.818 -26.101 1.00 65.88 76 ASP A N 1
ATOM 502 C CA . ASP A 1 76 ? 18.607 -2.584 -25.813 1.00 65.88 76 ASP A CA 1
ATOM 503 C C . ASP A 1 76 ? 19.190 -3.536 -24.735 1.00 65.88 76 ASP A C 1
ATOM 505 O O . ASP A 1 76 ? 20.241 -3.240 -24.162 1.00 65.88 76 ASP A O 1
ATOM 509 N N . ALA A 1 77 ? 18.522 -4.659 -24.434 1.00 54.16 77 ALA A N 1
ATOM 510 C CA . ALA A 1 77 ? 19.058 -5.756 -23.609 1.00 54.16 77 ALA A CA 1
ATOM 511 C C . ALA A 1 77 ? 19.552 -6.913 -24.488 1.00 54.16 77 ALA A C 1
ATOM 513 O O . ALA A 1 77 ? 20.608 -7.493 -24.147 1.00 54.16 77 ALA A O 1
#

Mean predicted aligned error: 13.05 Å

pLDDT: mean 71.93, std 13.57, range [39.62, 86.81]

Secondary structure (DSSP, 8-state):
-----PPPP------S------HHHHHHHHHHHHHHHHHHHHTT-HHHHHHHHHHHHHHHHHHHHHHHHHHHTSTT-

Nearest PDB structures (foldseek):
  7vot-assembly1_Y  TM=7.929E-01  e=4.308E+00  Cereibacter sphaeroides 2.4.1

Radius of gyration: 18.94 Å; Cα contacts (8 Å, |Δi|>4): 61; chains: 1; bounding box: 31×31×71 Å